Protein AF-A0A830BFK3-F1 (afdb_monomer)

Solvent-accessible surface area (backbone atoms only — not comparable to full-atom values): 5759 Å² total; per-residue (Å²): 110,69,68,57,52,54,56,43,48,75,70,70,52,51,70,72,56,49,49,52,49,38,29,72,76,66,67,43,86,48,63,45,79,77,63,78,40,53,69,71,56,56,35,45,74,70,70,69,52,68,94,62,60,63,71,58,54,52,51,50,52,50,51,52,51,50,50,61,49,42,73,75,43,79,81,55,59,65,64,52,51,56,50,49,47,66,69,50,53,69,67,65,76,78,114

InterPro domains:
  IPR000589 Small ribosomal subunit protein uS15 [PF00312] (42-91)
  IPR000589 Small ribosomal subunit protein uS15 [cd00353] (38-91)
  IPR009068 uS15/NS1, RNA-binding domain superfamily [SSF47060] (34-91)
  IPR012606 Small ribosomal subunit protein uS15, N-terminal [PF08069] (1-28)
  IPR023029 Small ribosomal subunit protein uS15, archaea/eukaryota [PTHR11885] (1-86)

Radius of gyration: 17.82 Å; Cα contacts (8 Å, |Δi|>4): 44; chains: 1; bounding box: 39×31×44 Å

Mean predicted aligned error: 10.1 Å

Sequence (95 aa):
VEENICKFEKKGLTPSQIGVILHDSHGIVQVTSVTSSKILRILKAHGLAPEIPEDLYHLIKKVVAIRKHLERNRKDKDSKFRLILCLFGRRFLCS

pLDDT: mean 72.88, std 10.09, range [39.56, 85.38]

Organism: NCBI:txid374723

Secondary structure (DSSP, 8-state):
-HHHHHHHHHTT--HHHHHHHHHHHH--S-HHHHHSS-HHHHHHHTT---SS-HHHHHHHHHHHHHHHHHHH-TT-HHHHHHHHHHHHHHHHTT-

Foldseek 3Di:
DLVVLVVVVVVVDDLVVVQVCCCVVVVDNDPCVVVVDRSQVSCVVVVNHDPDDPVVVVLVVVLVVLVVVCVVVVPPPVSVVVNCCSVCVVVVVPD

Nearest PDB structures (foldseek):
  9axv-assembly1_AQ  TM=9.034E-01  e=2.082E-08  Schizosaccharomyces pombe
  9axt-assembly1_AQ  TM=8.984E-01  e=6.546E-08  Schizosaccharomyces pombe
  8rxx-assembly1_ST  TM=9.013E-01  e=2.323E-07  Leishmania major strain Friedlin
  6zu5-assembly1_SN0  TM=8.813E-01  e=6.030E-06  Paranosema locustae
  8p5d-assembly1_SN0  TM=9.368E-01  e=1.681E-05  Spraguea lophii 42_110

Structure (mmCIF, N/CA/C/O backbone):
data_AF-A0A830BFK3-F1
#
_entry.id   AF-A0A830BFK3-F1
#
loop_
_atom_site.group_PDB
_atom_site.id
_atom_site.type_symbol
_atom_site.label_atom_id
_atom_site.label_alt_id
_atom_site.label_comp_id
_atom_site.label_asym_id
_atom_site.label_entity_id
_atom_site.label_seq_id
_atom_site.pdbx_PDB_ins_code
_atom_site.Cartn_x
_atom_site.Cartn_y
_atom_site.Cartn_z
_atom_site.occupancy
_atom_site.B_iso_or_equiv
_atom_site.auth_seq_id
_atom_site.auth_comp_id
_atom_site.auth_asym_id
_atom_site.auth_atom_id
_atom_site.pdbx_PDB_model_num
ATOM 1 N N . VAL A 1 1 ? -12.559 2.776 16.443 1.00 76.44 1 VAL A N 1
ATOM 2 C CA . VAL A 1 1 ? -11.310 2.545 15.668 1.00 76.44 1 VAL A CA 1
ATOM 3 C C . VAL A 1 1 ? -11.552 1.579 14.518 1.00 76.44 1 VAL A C 1
ATOM 5 O O . VAL A 1 1 ? -11.237 1.924 13.387 1.00 76.44 1 VAL A O 1
ATOM 8 N N . GLU A 1 2 ? -12.196 0.439 14.769 1.00 74.81 2 GLU A N 1
ATOM 9 C CA . GLU A 1 2 ? -12.560 -0.549 13.737 1.00 74.81 2 GLU A CA 1
ATOM 10 C C . GLU A 1 2 ? -13.399 0.040 12.591 1.00 74.81 2 GLU A C 1
ATOM 12 O O . GLU A 1 2 ? -13.113 -0.205 11.422 1.00 74.81 2 GLU A O 1
ATOM 17 N N . GLU A 1 3 ? -14.360 0.916 12.897 1.00 80.25 3 GLU A N 1
ATOM 18 C CA . GLU A 1 3 ? -15.184 1.568 11.870 1.00 80.25 3 GLU A CA 1
ATOM 19 C C . GLU A 1 3 ? -14.368 2.491 10.942 1.00 80.25 3 GLU A C 1
ATOM 21 O O . GLU A 1 3 ? -14.615 2.557 9.737 1.00 80.25 3 GLU A O 1
ATOM 26 N N . ASN A 1 4 ? -13.344 3.164 11.478 1.00 80.75 4 ASN A N 1
ATOM 27 C CA . ASN A 1 4 ? -12.442 3.999 10.684 1.00 80.75 4 ASN A CA 1
ATOM 28 C C . ASN A 1 4 ? -11.531 3.133 9.812 1.00 80.75 4 ASN A C 1
ATOM 30 O O . ASN A 1 4 ? -11.347 3.451 8.641 1.00 80.75 4 ASN A O 1
ATOM 34 N N . ILE A 1 5 ? -11.044 2.004 10.339 1.00 79.06 5 ILE A N 1
ATOM 35 C CA . ILE A 1 5 ? -10.287 1.013 9.558 1.00 79.06 5 ILE A CA 1
ATOM 36 C C . ILE A 1 5 ? -11.135 0.528 8.376 1.00 79.06 5 ILE A C 1
ATOM 38 O O . ILE A 1 5 ? -10.678 0.596 7.240 1.00 79.06 5 ILE A O 1
ATOM 42 N N . CYS A 1 6 ? -12.400 0.159 8.601 1.00 79.12 6 CYS A N 1
ATOM 43 C CA . CYS A 1 6 ? -13.306 -0.253 7.525 1.00 79.12 6 CYS A CA 1
ATOM 44 C C . CYS A 1 6 ? -13.529 0.858 6.476 1.00 79.12 6 CYS A C 1
ATOM 46 O O . CYS A 1 6 ? -13.552 0.586 5.275 1.00 79.12 6 CYS A O 1
ATOM 48 N N . LYS A 1 7 ? -13.649 2.125 6.898 1.00 84.88 7 LYS A N 1
ATOM 49 C CA . LYS A 1 7 ? -13.767 3.270 5.975 1.00 84.88 7 LYS A CA 1
ATOM 50 C C . LYS A 1 7 ? -12.506 3.480 5.136 1.00 84.88 7 LYS A C 1
ATOM 52 O O . LYS A 1 7 ? -12.626 3.797 3.955 1.00 84.88 7 LYS A O 1
ATOM 57 N N . PHE A 1 8 ? -11.317 3.337 5.717 1.00 83.06 8 PHE A N 1
ATOM 58 C CA . PHE A 1 8 ? -10.056 3.501 4.989 1.00 83.06 8 PHE A CA 1
ATOM 59 C C . PHE A 1 8 ? -9.764 2.326 4.048 1.00 83.06 8 PHE A C 1
ATOM 61 O O . PHE A 1 8 ? -9.300 2.548 2.932 1.00 83.06 8 PHE A O 1
ATOM 68 N N . GLU A 1 9 ? -10.137 1.111 4.441 1.00 78.88 9 GLU A N 1
ATOM 69 C CA . GLU A 1 9 ? -10.084 -0.077 3.581 1.00 78.88 9 GLU A CA 1
ATOM 70 C C . GLU A 1 9 ? -11.012 0.049 2.370 1.00 78.88 9 GLU A C 1
ATOM 72 O O . GLU A 1 9 ? -10.601 -0.188 1.238 1.00 78.88 9 GLU A O 1
ATOM 77 N N . LYS A 1 10 ? -12.243 0.547 2.560 1.00 80.38 10 LYS A N 1
ATOM 78 C CA . LYS A 1 10 ? -13.158 0.843 1.439 1.00 80.38 10 LYS A CA 1
ATOM 79 C C . LYS A 1 10 ? -12.619 1.904 0.476 1.00 80.38 10 LYS A C 1
ATOM 81 O O . LYS A 1 10 ? -13.040 1.945 -0.676 1.00 80.38 10 LYS A O 1
ATOM 86 N N . LYS A 1 11 ? -11.696 2.759 0.927 1.00 82.69 11 LYS A N 1
ATOM 87 C CA . LYS A 1 11 ? -10.978 3.717 0.070 1.00 82.69 11 LYS A CA 1
ATOM 88 C C . LYS A 1 11 ? -9.804 3.075 -0.683 1.00 82.69 11 LYS A C 1
ATOM 90 O O . LYS A 1 11 ? -9.164 3.761 -1.474 1.00 82.69 11 LYS A O 1
ATOM 95 N N . GLY A 1 12 ? -9.518 1.792 -0.453 1.00 79.06 12 GLY A N 1
ATOM 96 C CA . GLY A 1 12 ? -8.404 1.066 -1.062 1.00 79.06 12 GLY A CA 1
ATOM 97 C C . GLY A 1 12 ? -7.041 1.474 -0.506 1.00 79.06 12 GLY A C 1
ATOM 98 O O . GLY A 1 12 ? -6.033 1.3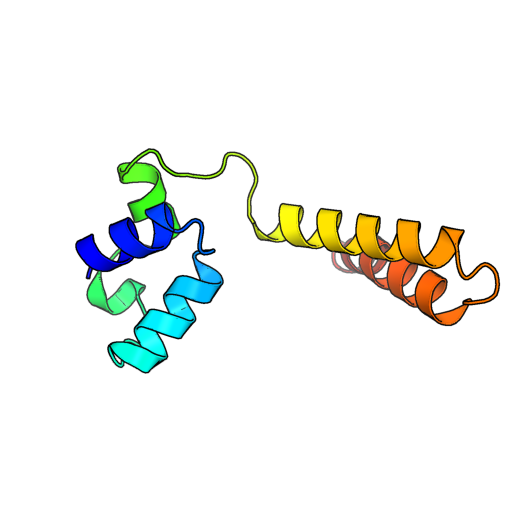52 -1.203 1.00 79.06 12 GLY A O 1
ATOM 99 N N . LEU A 1 13 ? -7.003 2.021 0.714 1.00 82.12 13 LEU A N 1
ATOM 100 C CA . LEU A 1 13 ? -5.744 2.346 1.372 1.00 82.12 13 LEU A CA 1
ATOM 101 C C . LEU A 1 13 ? -5.087 1.082 1.902 1.00 82.12 13 LEU A C 1
ATOM 103 O O . LEU A 1 13 ? -5.747 0.164 2.368 1.00 82.12 13 LEU A O 1
ATOM 107 N N . THR A 1 14 ? -3.763 1.072 1.859 1.00 80.31 14 THR A N 1
ATOM 108 C CA . THR A 1 14 ? -2.983 -0.033 2.404 1.00 80.31 14 THR A CA 1
ATOM 109 C C . THR A 1 14 ? -2.973 0.009 3.938 1.00 80.31 14 THR A C 1
ATOM 111 O O . THR A 1 14 ? -2.833 1.099 4.496 1.00 80.31 14 THR A O 1
ATOM 114 N N . PRO A 1 15 ? -3.033 -1.118 4.668 1.00 78.69 15 PRO A N 1
ATOM 115 C CA . PRO A 1 15 ? -2.886 -1.183 6.123 1.00 78.69 15 PRO A CA 1
ATOM 116 C C . PRO A 1 15 ? -1.655 -0.440 6.648 1.00 78.69 15 PRO A C 1
ATOM 118 O O . PRO A 1 15 ? -1.715 0.140 7.732 1.00 78.69 15 PRO A O 1
ATOM 121 N N . SER A 1 16 ? -0.562 -0.394 5.876 1.00 79.50 16 SER A N 1
ATOM 122 C CA . SER A 1 16 ? 0.612 0.427 6.209 1.00 79.50 16 SER A CA 1
ATOM 123 C C . SER A 1 16 ? 0.272 1.922 6.255 1.00 79.50 16 SER A C 1
ATOM 125 O O . SER A 1 16 ? 0.608 2.608 7.218 1.00 79.50 16 SER A O 1
ATOM 127 N N . GLN A 1 17 ? -0.445 2.431 5.249 1.00 82.12 17 GLN A N 1
ATOM 128 C CA . GLN A 1 17 ? -0.917 3.819 5.218 1.00 82.12 17 GLN A CA 1
ATOM 129 C C . GLN A 1 17 ? -1.998 4.089 6.266 1.00 82.12 17 GLN A C 1
ATOM 131 O O . GLN A 1 17 ? -1.996 5.155 6.876 1.00 82.12 17 GLN A O 1
ATOM 136 N N . ILE A 1 18 ? -2.893 3.131 6.514 1.00 82.88 18 ILE A N 1
ATOM 137 C CA . ILE A 1 18 ? -3.927 3.253 7.549 1.00 82.88 18 ILE A CA 1
ATOM 138 C C . ILE A 1 18 ? -3.281 3.403 8.924 1.00 82.88 18 ILE A C 1
ATOM 140 O O . ILE A 1 18 ? -3.717 4.242 9.705 1.00 82.88 18 ILE A O 1
ATOM 144 N N . GLY A 1 19 ? -2.209 2.655 9.202 1.00 80.38 19 GLY A N 1
ATOM 145 C CA . GLY A 1 19 ? -1.421 2.819 10.423 1.00 80.38 19 GLY A CA 1
ATOM 146 C C . GLY A 1 19 ? -0.860 4.236 10.581 1.00 80.38 19 GLY A C 1
ATOM 147 O O . GLY A 1 19 ? -0.995 4.822 11.651 1.00 80.38 19 GLY A O 1
ATOM 148 N N . VAL A 1 20 ? -0.309 4.817 9.510 1.00 84.19 20 VAL A N 1
ATOM 149 C CA . VAL A 1 20 ? 0.219 6.196 9.521 1.00 84.19 20 VAL A CA 1
ATOM 150 C C . VAL A 1 20 ? -0.893 7.228 9.733 1.00 84.19 20 VAL A C 1
ATOM 152 O O . VAL A 1 20 ? -0.724 8.150 10.523 1.00 84.19 20 VAL A O 1
ATOM 155 N N . ILE A 1 21 ? -2.048 7.058 9.087 1.00 85.19 21 ILE A N 1
ATOM 156 C CA . ILE A 1 21 ? -3.194 7.971 9.236 1.00 85.19 21 ILE A CA 1
ATOM 157 C C . ILE A 1 21 ? -3.810 7.858 10.635 1.00 85.1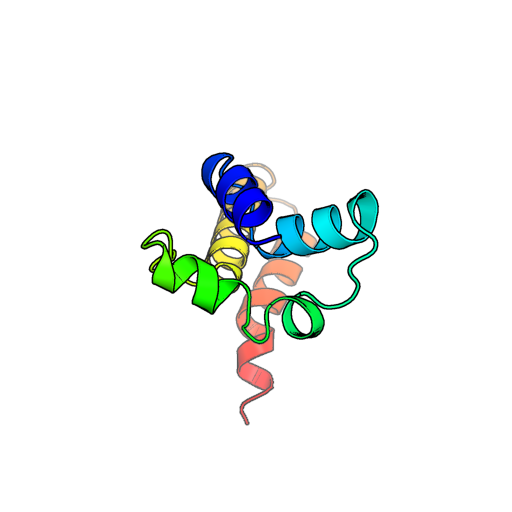9 21 ILE A C 1
ATOM 159 O O . ILE A 1 21 ? -4.214 8.856 11.224 1.00 85.19 21 ILE A O 1
ATOM 163 N N . LEU A 1 22 ? -3.883 6.653 11.202 1.00 82.62 22 LEU A N 1
ATOM 164 C CA . LEU A 1 22 ? -4.339 6.459 12.579 1.00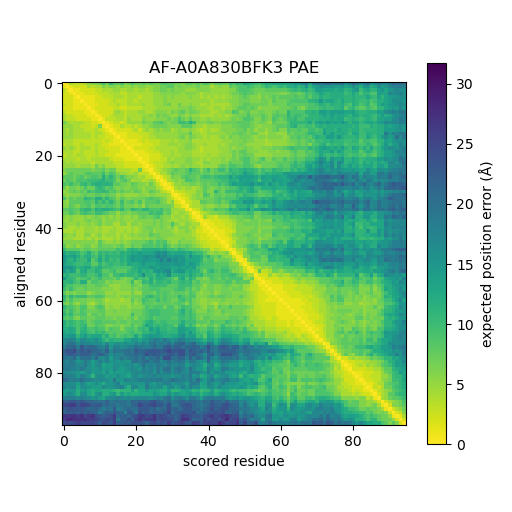 82.62 22 LEU A CA 1
ATOM 165 C C . LEU A 1 22 ? -3.357 7.062 13.588 1.00 82.62 22 LEU A C 1
ATOM 167 O O . LEU A 1 22 ? -3.792 7.611 14.598 1.00 82.62 22 LEU A O 1
ATOM 171 N N . HIS A 1 23 ? -2.057 7.007 13.310 1.00 81.94 23 HIS A N 1
ATOM 172 C CA . HIS A 1 23 ? -1.055 7.672 14.131 1.00 81.94 23 HIS A CA 1
ATOM 173 C C . HIS A 1 23 ? -1.203 9.198 14.080 1.00 81.94 23 HIS A C 1
ATOM 175 O O . HIS A 1 23 ? -1.308 9.828 15.125 1.00 81.94 23 HIS A O 1
ATOM 181 N N . ASP A 1 24 ? -1.271 9.776 12.881 1.00 85.00 24 ASP A N 1
ATOM 182 C CA . ASP A 1 24 ? -1.355 11.227 12.679 1.00 85.00 24 ASP A CA 1
ATOM 183 C C . ASP A 1 24 ? -2.699 11.815 13.141 1.00 85.00 24 ASP 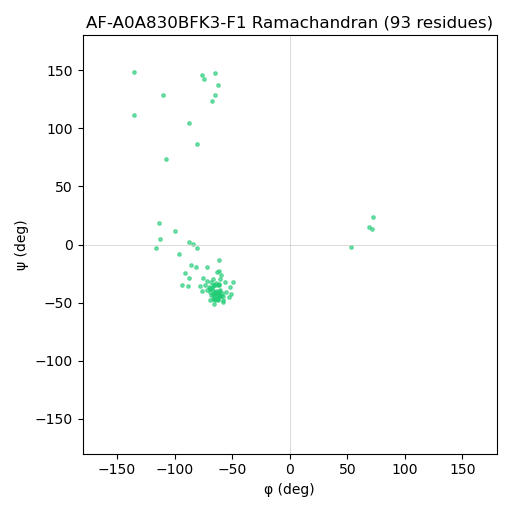A C 1
ATOM 185 O O . ASP A 1 24 ? -2.738 12.777 13.902 1.00 85.00 24 ASP A O 1
ATOM 189 N N . SER A 1 25 ? -3.817 11.198 12.752 1.00 81.50 25 SER A N 1
ATOM 190 C CA . SER A 1 25 ? -5.151 11.737 13.042 1.00 81.50 25 SER A CA 1
ATOM 191 C C . SER A 1 25 ? -5.720 11.307 14.396 1.00 81.50 25 SER A C 1
ATOM 193 O O . SER A 1 25 ? -6.552 12.021 14.946 1.00 81.50 25 SER A O 1
ATOM 195 N N . HIS A 1 26 ? -5.346 10.132 14.920 1.00 76.44 26 HIS A N 1
ATOM 196 C CA . HIS A 1 26 ? -5.904 9.601 16.177 1.00 76.44 26 HIS A CA 1
ATOM 197 C C . HIS A 1 26 ? -4.862 9.457 17.297 1.00 76.44 26 HIS A C 1
ATOM 199 O O . HIS A 1 26 ? -5.229 9.055 18.400 1.00 76.44 26 HIS A O 1
ATOM 205 N N . GLY A 1 27 ? -3.579 9.745 17.045 1.00 77.94 27 GLY A N 1
ATOM 206 C CA . GLY A 1 27 ? -2.509 9.607 18.042 1.00 77.94 27 GLY A CA 1
ATOM 207 C C . GLY A 1 27 ? -2.195 8.158 18.431 1.00 77.94 27 GLY A C 1
ATOM 208 O O . GLY A 1 27 ? -1.555 7.912 19.453 1.00 77.94 27 GLY A O 1
ATOM 209 N N . ILE A 1 28 ? -2.663 7.169 17.659 1.00 76.19 28 ILE A N 1
ATOM 210 C CA . ILE A 1 28 ? -2.503 5.751 17.998 1.00 76.19 28 ILE A CA 1
ATOM 211 C C . ILE A 1 28 ? -1.161 5.245 17.458 1.00 76.19 28 ILE A C 1
ATOM 213 O O . ILE A 1 28 ? -1.023 4.977 16.268 1.00 76.19 28 ILE A O 1
ATOM 217 N N . VAL A 1 29 ? -0.181 5.060 18.348 1.00 69.25 29 VAL A N 1
ATOM 218 C CA . VAL A 1 29 ? 1.159 4.534 18.006 1.00 69.25 29 VAL A CA 1
ATOM 219 C C . VAL A 1 29 ? 1.121 3.054 17.623 1.00 69.25 29 VAL A C 1
ATOM 221 O O . VAL A 1 29 ? 1.827 2.621 16.714 1.00 69.25 29 VAL A O 1
ATOM 224 N N . GLN A 1 30 ? 0.271 2.263 18.282 1.00 70.88 30 GLN A N 1
ATOM 225 C CA . GLN A 1 30 ? 0.161 0.829 18.029 1.00 70.88 30 GLN A CA 1
ATOM 226 C C . GLN A 1 30 ? -1.303 0.390 17.950 1.00 70.88 30 GLN A C 1
ATOM 228 O O . GLN A 1 30 ? -2.017 0.326 18.949 1.00 70.88 30 GLN A O 1
ATOM 233 N N . VAL A 1 31 ? -1.739 0.005 16.750 1.00 71.88 31 VAL A N 1
ATOM 234 C CA . VAL A 1 31 ? -3.085 -0.549 16.502 1.00 71.88 31 VAL A CA 1
ATOM 235 C C . VAL A 1 31 ? -3.354 -1.835 17.294 1.00 71.88 31 VAL A C 1
ATOM 237 O O . VAL A 1 31 ? -4.504 -2.114 17.637 1.00 71.88 31 VAL A O 1
ATOM 240 N N . THR A 1 32 ? -2.300 -2.584 17.638 1.00 70.56 32 THR A N 1
ATOM 241 C CA . THR A 1 32 ? -2.368 -3.783 18.488 1.00 70.56 32 THR A CA 1
ATOM 242 C C . THR A 1 32 ? -2.734 -3.472 19.931 1.00 70.56 32 THR A C 1
ATOM 244 O O . THR A 1 32 ? -3.402 -4.286 20.558 1.00 70.56 32 THR A O 1
ATOM 247 N N . SER A 1 33 ? -2.336 -2.310 20.450 1.00 67.44 33 SER A N 1
ATOM 248 C CA . SER A 1 33 ? -2.648 -1.912 21.826 1.00 67.44 33 SER A CA 1
ATOM 249 C C . SER A 1 33 ? -4.101 -1.477 21.976 1.00 67.44 33 SER A C 1
ATOM 251 O O . SER A 1 33 ? -4.680 -1.643 23.040 1.00 67.44 33 SER A O 1
ATOM 253 N N . VAL A 1 34 ? -4.703 -0.956 20.903 1.00 71.94 34 VAL A N 1
ATOM 254 C CA . VAL A 1 34 ? -6.076 -0.431 20.931 1.00 71.94 34 VAL A CA 1
ATOM 255 C C . VAL A 1 34 ? -7.108 -1.477 2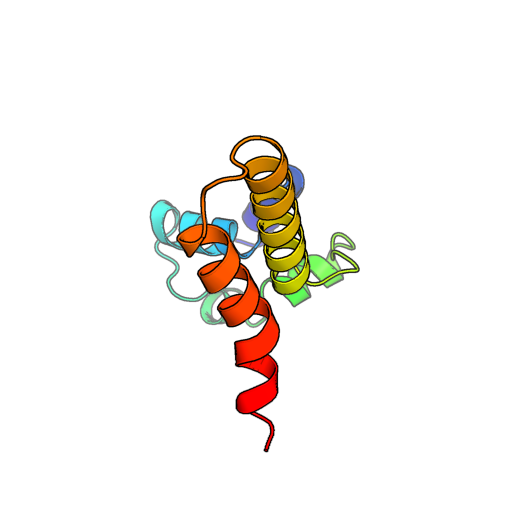0.516 1.00 71.94 34 VAL A C 1
ATOM 257 O O . VAL A 1 34 ? -8.208 -1.494 21.053 1.00 71.94 34 VAL A O 1
ATOM 260 N N . THR A 1 35 ? -6.762 -2.362 19.577 1.00 67.62 35 THR A N 1
ATOM 261 C CA . THR A 1 35 ? -7.720 -3.326 18.996 1.00 67.62 35 THR A CA 1
ATOM 262 C C . THR A 1 35 ? -7.408 -4.779 19.370 1.00 67.62 35 THR A C 1
ATOM 264 O O . THR A 1 35 ? -8.024 -5.696 18.833 1.00 67.62 35 THR A O 1
ATOM 267 N N . SER A 1 36 ? -6.402 -5.014 20.228 1.00 64.56 36 SER A N 1
ATOM 268 C CA . SER A 1 36 ? -5.892 -6.331 20.681 1.00 64.56 36 SER A CA 1
ATOM 269 C C . SER A 1 36 ? -5.498 -7.328 19.573 1.00 64.56 36 SER A C 1
ATOM 271 O O . SER A 1 36 ? -5.004 -8.420 19.843 1.00 64.56 36 SER A O 1
ATOM 273 N N . SER A 1 37 ? -5.678 -6.953 18.308 1.00 71.25 37 SER A N 1
ATOM 274 C CA . SER A 1 37 ? -5.481 -7.752 17.108 1.00 71.25 37 SER A CA 1
ATOM 275 C C . SER A 1 37 ? -4.725 -6.936 16.067 1.00 71.25 37 SER A C 1
ATOM 277 O O . SER A 1 37 ? -4.853 -5.715 15.979 1.00 71.25 37 SER A O 1
ATOM 279 N N . LYS A 1 38 ? -3.918 -7.617 15.247 1.00 75.62 38 LYS A N 1
ATOM 280 C CA . LYS A 1 38 ? -3.245 -6.978 14.108 1.00 75.62 38 LYS A CA 1
ATOM 281 C C . LYS A 1 38 ? -4.282 -6.514 13.084 1.00 75.62 38 LYS A C 1
ATOM 283 O O . LYS A 1 38 ? -5.266 -7.215 12.859 1.00 75.62 38 LYS A O 1
ATOM 288 N N . ILE A 1 39 ? -3.996 -5.410 12.394 1.00 76.50 39 ILE A N 1
ATOM 289 C CA . ILE A 1 39 ? -4.864 -4.846 11.346 1.00 76.50 39 ILE A CA 1
ATOM 290 C C . ILE A 1 39 ? -5.266 -5.901 10.304 1.00 76.50 39 ILE A C 1
ATOM 292 O O . ILE A 1 39 ? -6.445 -6.060 10.017 1.00 76.50 39 ILE A O 1
ATOM 296 N N . LEU A 1 40 ? -4.314 -6.742 9.878 1.00 74.50 40 LEU A N 1
ATOM 297 C CA . LEU A 1 40 ? -4.536 -7.861 8.953 1.00 74.50 40 LEU A CA 1
ATOM 298 C C . LEU A 1 40 ? -5.609 -8.855 9.430 1.00 74.50 40 LEU A C 1
ATOM 300 O O . LEU A 1 40 ? -6.303 -9.458 8.618 1.00 74.50 40 LEU A O 1
ATOM 304 N N . ARG A 1 41 ? -5.755 -9.046 10.746 1.00 76.88 41 ARG A N 1
ATOM 305 C CA . ARG A 1 41 ? -6.737 -9.969 11.331 1.00 76.88 41 ARG A CA 1
ATOM 306 C C . ARG A 1 41 ? -8.142 -9.365 11.329 1.00 76.88 41 ARG A C 1
ATOM 308 O O . ARG A 1 41 ? -9.094 -10.089 11.065 1.00 76.88 41 ARG A O 1
ATOM 315 N N . ILE A 1 42 ? -8.249 -8.053 11.545 1.00 78.50 42 ILE A N 1
ATOM 316 C CA . ILE A 1 42 ? -9.504 -7.288 11.454 1.00 78.50 42 ILE A CA 1
ATOM 317 C C . ILE A 1 42 ? -9.981 -7.263 9.995 1.00 78.50 42 ILE A C 1
ATOM 319 O O . ILE A 1 42 ? -11.115 -7.621 9.698 1.00 78.50 42 ILE A O 1
ATOM 323 N N . LEU A 1 43 ? -9.073 -6.963 9.065 1.00 75.88 43 LEU A N 1
ATOM 324 C CA . LEU A 1 43 ? -9.280 -7.060 7.615 1.00 75.88 43 LEU A CA 1
ATOM 325 C C . LEU A 1 43 ? -9.794 -8.436 7.171 1.00 75.88 43 LEU A C 1
ATOM 327 O O . LEU A 1 43 ? -10.741 -8.534 6.391 1.00 75.88 43 LEU A O 1
ATOM 331 N N . LYS A 1 44 ? -9.187 -9.505 7.701 1.00 78.00 44 LYS A N 1
ATOM 332 C CA . LYS A 1 44 ? -9.593 -10.886 7.418 1.00 78.00 44 LYS A CA 1
ATOM 333 C C . LYS A 1 44 ? -10.968 -11.219 7.992 1.00 78.00 44 LYS A C 1
ATOM 335 O O . LYS A 1 44 ? -11.736 -11.898 7.321 1.00 78.00 44 LYS A O 1
ATOM 340 N N . ALA A 1 45 ? -11.293 -10.718 9.183 1.00 76.88 45 ALA A N 1
ATOM 341 C CA . ALA A 1 45 ? -12.621 -10.870 9.777 1.00 76.88 45 ALA A CA 1
ATOM 342 C C . ALA A 1 45 ? -13.711 -10.157 8.956 1.00 76.88 45 ALA A C 1
ATOM 344 O O . ALA A 1 45 ? -14.825 -10.657 8.854 1.00 76.88 45 ALA A O 1
ATOM 345 N N . HIS A 1 46 ? -13.372 -9.037 8.313 1.00 73.25 46 HIS A N 1
ATOM 346 C CA . HIS A 1 46 ? -14.271 -8.301 7.422 1.00 73.25 46 HIS A CA 1
ATOM 347 C C . HIS A 1 46 ? -14.316 -8.833 5.976 1.00 73.25 46 HIS A C 1
ATOM 349 O O . HIS A 1 46 ? -15.037 -8.270 5.156 1.00 73.25 46 HIS A O 1
ATOM 355 N N . GLY A 1 47 ? -13.568 -9.893 5.641 1.00 70.62 47 GLY A N 1
ATOM 356 C CA . GLY A 1 47 ? -13.568 -10.490 4.296 1.00 70.62 47 GLY A CA 1
ATOM 357 C C . GLY A 1 47 ? -12.883 -9.644 3.215 1.00 70.62 47 GLY A C 1
ATOM 358 O O . GLY A 1 47 ? -13.028 -9.932 2.034 1.00 70.62 47 GLY A O 1
ATOM 359 N N . LEU A 1 48 ? -12.126 -8.617 3.610 1.00 67.44 48 LEU A N 1
ATOM 360 C CA . LEU A 1 48 ? -11.403 -7.702 2.714 1.00 67.44 48 LEU A CA 1
ATOM 361 C C . LEU A 1 48 ? -9.915 -8.064 2.597 1.00 67.44 48 LEU A C 1
ATOM 363 O O . LEU A 1 48 ? -9.112 -7.271 2.116 1.00 67.44 48 LEU A O 1
ATOM 367 N N . ALA A 1 49 ? -9.518 -9.241 3.086 1.00 60.66 49 ALA A N 1
ATOM 368 C CA . ALA A 1 49 ? -8.118 -9.629 3.101 1.00 60.66 49 ALA A CA 1
ATOM 369 C C . ALA A 1 49 ? -7.598 -9.842 1.670 1.00 60.66 49 ALA A C 1
ATOM 371 O O . ALA A 1 49 ? -8.132 -10.697 0.960 1.00 60.66 49 ALA A O 1
ATOM 372 N N . PRO A 1 50 ? -6.530 -9.134 1.260 1.00 63.59 50 PRO A N 1
ATOM 373 C CA . PRO A 1 50 ? -5.864 -9.431 0.008 1.00 63.59 50 PRO A CA 1
ATOM 374 C C . PRO A 1 50 ? -5.226 -10.824 0.091 1.00 63.59 50 PRO A C 1
ATOM 376 O O . PRO A 1 50 ? -4.495 -11.153 1.026 1.00 63.59 50 PRO A O 1
ATOM 379 N N . GLU A 1 51 ? -5.519 -11.650 -0.907 1.00 62.91 51 GLU A N 1
ATOM 380 C CA . GLU A 1 51 ? -4.987 -13.006 -1.098 1.00 62.91 51 GLU A CA 1
ATOM 381 C C . GLU A 1 51 ? -3.464 -13.032 -1.304 1.00 62.91 51 GLU A C 1
ATOM 383 O O . GLU A 1 51 ? -2.800 -14.020 -0.988 1.00 62.91 51 GLU A O 1
ATOM 388 N N . ILE A 1 52 ? -2.894 -11.913 -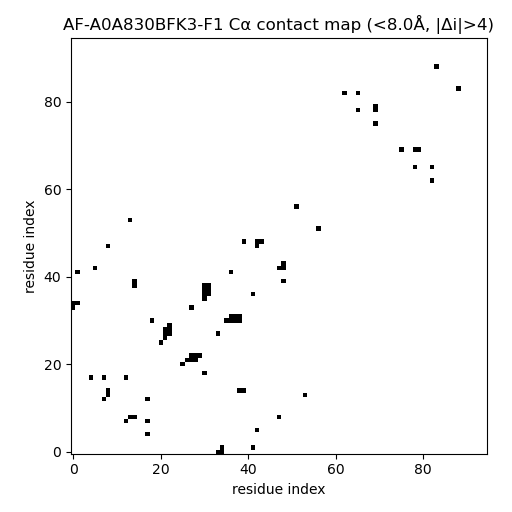1.757 1.00 66.81 52 ILE A N 1
ATOM 389 C CA . ILE A 1 52 ? -1.453 -11.706 -1.870 1.00 66.81 52 ILE A CA 1
ATOM 390 C C . ILE A 1 52 ? -1.018 -10.677 -0.819 1.00 66.81 52 ILE A C 1
ATOM 392 O O . ILE A 1 52 ? -1.582 -9.582 -0.773 1.00 66.81 52 ILE A O 1
ATOM 396 N N . PRO A 1 53 ? 0.005 -10.973 0.006 1.00 69.06 53 PRO A N 1
ATOM 397 C CA . PRO A 1 53 ? 0.506 -10.018 0.980 1.00 69.06 53 PRO A CA 1
ATOM 398 C C . PRO A 1 53 ? 1.068 -8.779 0.279 1.00 69.06 53 PRO A C 1
ATOM 400 O O . PRO A 1 53 ? 1.820 -8.864 -0.696 1.00 69.06 53 PRO A O 1
ATOM 403 N N . GLU A 1 54 ? 0.745 -7.615 0.826 1.00 70.94 54 GLU A N 1
ATOM 404 C CA . GLU A 1 54 ? 1.135 -6.308 0.295 1.00 70.94 54 GLU A CA 1
ATOM 405 C C . GLU A 1 54 ? 2.624 -6.140 0.018 1.00 70.94 54 GLU A C 1
ATOM 407 O O . GLU A 1 54 ?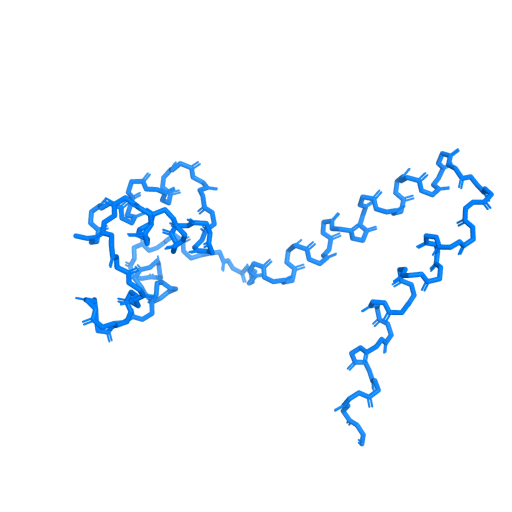 2.983 -5.468 -0.947 1.00 70.94 54 GLU A O 1
ATOM 412 N N . ASP A 1 55 ? 3.487 -6.723 0.853 1.00 75.50 55 ASP A N 1
ATOM 413 C CA . ASP A 1 55 ? 4.941 -6.617 0.697 1.00 75.50 55 ASP A CA 1
ATOM 414 C C . ASP A 1 55 ? 5.386 -7.188 -0.657 1.00 75.50 55 ASP A C 1
ATOM 416 O O . ASP A 1 55 ? 6.132 -6.548 -1.400 1.00 75.50 55 ASP A O 1
ATOM 420 N N . LEU A 1 56 ? 4.844 -8.352 -1.037 1.00 73.94 56 LEU A N 1
ATOM 421 C CA . LEU A 1 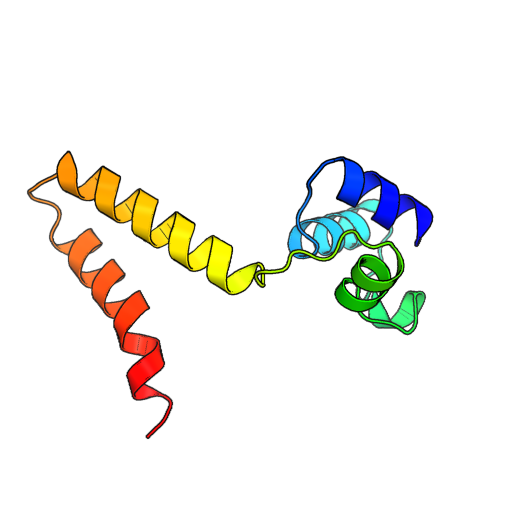56 ? 5.119 -8.959 -2.339 1.00 73.94 56 LEU A CA 1
ATOM 422 C C . LEU A 1 56 ? 4.552 -8.114 -3.477 1.00 73.94 56 LEU A C 1
ATOM 424 O O . LEU A 1 56 ? 5.238 -7.899 -4.477 1.00 73.94 56 LEU A O 1
ATOM 428 N N . TYR A 1 57 ? 3.322 -7.618 -3.328 1.00 79.62 57 TYR A N 1
ATOM 429 C CA . TYR A 1 57 ? 2.686 -6.798 -4.357 1.00 79.62 57 TYR A CA 1
ATOM 430 C C . TYR A 1 57 ? 3.488 -5.519 -4.643 1.00 79.62 57 TYR A C 1
ATOM 432 O O . TYR A 1 57 ? 3.739 -5.185 -5.805 1.00 79.62 57 TYR A O 1
ATOM 440 N N . HIS A 1 58 ? 3.970 -4.838 -3.600 1.00 81.44 58 HIS A N 1
ATOM 441 C CA . HIS A 1 58 ? 4.822 -3.657 -3.747 1.00 81.44 58 HIS A CA 1
ATOM 442 C C . HIS A 1 58 ? 6.161 -3.988 -4.405 1.00 81.44 58 HIS A C 1
ATOM 444 O O . HIS A 1 58 ? 6.621 -3.226 -5.261 1.00 81.44 58 HIS A O 1
ATOM 450 N N . LEU A 1 59 ? 6.770 -5.125 -4.056 1.00 79.94 59 LEU A N 1
ATOM 451 C CA . LEU A 1 59 ? 8.028 -5.562 -4.656 1.00 79.94 59 LEU A CA 1
ATOM 452 C C . LEU A 1 59 ? 7.859 -5.830 -6.158 1.00 79.94 59 LEU A C 1
ATOM 454 O O . LEU A 1 59 ? 8.627 -5.308 -6.967 1.00 79.94 59 LEU A O 1
ATOM 458 N N . ILE A 1 60 ? 6.803 -6.551 -6.546 1.00 84.31 60 ILE A N 1
ATOM 459 C CA . ILE A 1 60 ? 6.481 -6.843 -7.951 1.00 84.31 60 ILE A CA 1
ATOM 460 C C . ILE A 1 60 ? 6.200 -5.545 -8.713 1.00 84.31 60 ILE A C 1
ATOM 462 O O . ILE A 1 60 ? 6.787 -5.311 -9.771 1.00 84.31 60 ILE A O 1
ATOM 466 N N . LYS A 1 61 ? 5.364 -4.657 -8.162 1.00 83.88 61 LYS A N 1
ATOM 467 C CA . LYS A 1 61 ? 5.028 -3.370 -8.788 1.00 83.88 61 LYS A CA 1
ATOM 468 C C . LYS A 1 61 ? 6.272 -2.507 -9.013 1.00 83.88 61 LYS A C 1
ATOM 470 O O . LYS A 1 61 ? 6.425 -1.919 -10.085 1.00 83.88 61 LYS A O 1
ATOM 475 N N . LYS A 1 62 ? 7.186 -2.468 -8.039 1.00 82.19 62 LYS A N 1
ATOM 476 C CA . LYS A 1 62 ? 8.462 -1.744 -8.140 1.00 82.19 62 LYS A CA 1
ATOM 477 C C . LYS A 1 62 ? 9.358 -2.339 -9.224 1.00 82.19 62 LYS A C 1
ATOM 479 O O . LYS A 1 62 ? 9.884 -1.600 -10.053 1.00 82.19 62 LYS A O 1
ATOM 484 N N . VAL A 1 63 ? 9.481 -3.665 -9.261 1.00 81.12 63 VAL A N 1
ATOM 485 C CA . VAL A 1 63 ? 10.258 -4.382 -10.282 1.00 81.12 63 VAL A CA 1
ATOM 486 C C . VAL A 1 63 ? 9.697 -4.115 -11.681 1.00 81.12 63 VAL A C 1
ATOM 488 O O . VAL A 1 63 ? 10.462 -3.799 -12.590 1.00 81.12 63 VAL A O 1
ATOM 491 N N . VAL A 1 64 ? 8.374 -4.161 -11.862 1.00 85.38 64 VAL A N 1
ATOM 492 C CA . VAL A 1 64 ? 7.716 -3.872 -13.149 1.00 85.38 64 VAL A CA 1
ATOM 493 C C . VAL A 1 64 ? 7.924 -2.416 -13.575 1.00 85.38 64 VAL A C 1
ATOM 495 O O . VAL A 1 64 ? 8.240 -2.160 -14.737 1.00 85.38 64 VAL A O 1
ATOM 498 N N . ALA A 1 65 ? 7.812 -1.461 -12.648 1.00 84.00 65 ALA A N 1
ATOM 499 C CA . ALA A 1 65 ? 8.062 -0.050 -12.934 1.00 84.00 65 ALA A CA 1
ATOM 500 C C . ALA A 1 65 ? 9.510 0.198 -13.387 1.00 84.00 65 ALA A C 1
ATOM 502 O O . ALA A 1 65 ? 9.733 0.887 -14.384 1.00 84.00 65 ALA A O 1
ATOM 503 N N . ILE A 1 66 ? 10.486 -0.413 -12.707 1.00 78.62 66 ILE A N 1
ATOM 504 C CA . ILE A 1 66 ? 11.903 -0.313 -13.076 1.00 78.62 66 ILE A CA 1
ATOM 505 C C . ILE A 1 66 ? 12.151 -0.979 -14.435 1.00 78.62 66 ILE A C 1
ATOM 507 O O . ILE A 1 66 ? 12.841 -0.399 -15.270 1.00 78.62 66 ILE A O 1
ATOM 511 N N . ARG A 1 67 ? 11.551 -2.146 -14.711 1.00 79.38 67 ARG A N 1
ATOM 512 C CA . ARG A 1 67 ? 11.651 -2.796 -16.031 1.00 79.38 67 ARG A CA 1
ATOM 513 C C . ARG A 1 67 ? 11.144 -1.885 -17.150 1.00 79.38 67 ARG A C 1
ATOM 515 O O . ARG A 1 67 ? 11.886 -1.644 -18.096 1.00 79.38 67 ARG A O 1
ATOM 522 N N . LYS A 1 68 ? 9.951 -1.303 -16.994 1.00 84.00 68 LYS A N 1
ATOM 523 C CA . LYS A 1 68 ? 9.365 -0.375 -17.976 1.00 84.00 68 LYS A CA 1
ATOM 524 C C . LYS A 1 68 ? 10.208 0.891 -18.164 1.00 84.00 68 LYS A C 1
ATOM 526 O O . LYS A 1 68 ? 10.290 1.435 -19.264 1.00 84.00 68 LYS A O 1
ATOM 531 N N . HIS A 1 69 ? 10.836 1.372 -17.093 1.00 81.25 69 HIS A N 1
ATOM 532 C CA . HIS A 1 69 ? 11.751 2.508 -17.155 1.00 81.25 69 HIS A CA 1
ATOM 533 C C . HIS A 1 69 ? 13.040 2.167 -17.924 1.00 81.25 69 HIS A C 1
ATOM 535 O O . HIS A 1 69 ? 13.465 2.941 -18.781 1.00 81.25 69 HIS A O 1
ATOM 541 N N . LEU A 1 70 ? 13.623 0.989 -17.678 1.00 71.12 70 LEU A N 1
ATOM 542 C CA . LEU A 1 70 ? 14.826 0.495 -18.360 1.00 71.12 70 LEU A CA 1
ATOM 543 C C . LEU A 1 70 ? 14.603 0.210 -19.853 1.00 71.12 70 LEU A C 1
ATOM 545 O O . LEU A 1 70 ? 15.531 0.365 -20.645 1.00 71.12 70 LEU A O 1
ATOM 549 N N . GLU A 1 71 ? 13.386 -0.167 -20.258 1.00 73.38 71 GLU A N 1
ATOM 550 C CA . GLU A 1 71 ? 13.029 -0.320 -21.677 1.00 73.38 71 GLU A CA 1
ATOM 551 C C . GLU A 1 71 ? 13.161 0.998 -22.455 1.00 73.38 71 GLU A C 1
ATOM 553 O O . GLU A 1 71 ? 13.559 0.989 -23.619 1.00 73.38 71 GLU A O 1
ATOM 558 N N . ARG A 1 72 ? 12.882 2.136 -21.806 1.00 74.62 72 ARG A N 1
ATOM 559 C CA . ARG A 1 72 ? 13.010 3.477 -22.402 1.00 74.62 72 ARG A CA 1
ATOM 560 C C . ARG A 1 72 ? 14.412 4.066 -22.227 1.00 74.62 72 ARG A C 1
ATOM 562 O O . ARG A 1 72 ? 14.915 4.719 -23.134 1.00 74.62 72 ARG A O 1
ATOM 569 N N . ASN A 1 73 ? 15.062 3.800 -21.094 1.00 70.56 73 ASN A N 1
ATOM 570 C CA . ASN A 1 73 ? 16.403 4.289 -20.765 1.00 70.56 73 ASN A CA 1
ATOM 571 C C . ASN A 1 73 ? 17.443 3.159 -20.831 1.00 70.56 73 ASN A C 1
ATOM 573 O O . ASN A 1 73 ? 17.969 2.697 -19.819 1.00 70.56 73 ASN A O 1
ATOM 577 N N . ARG A 1 74 ? 17.787 2.731 -22.054 1.00 62.78 74 ARG A N 1
ATOM 578 C CA . ARG A 1 74 ? 18.701 1.597 -22.321 1.00 62.78 74 ARG A CA 1
ATOM 579 C C . ARG A 1 74 ? 20.138 1.756 -21.785 1.00 62.78 74 ARG A C 1
ATOM 581 O O . ARG A 1 74 ? 20.884 0.779 -21.785 1.00 62.78 74 ARG A O 1
ATOM 588 N N . LYS A 1 75 ? 20.551 2.961 -21.368 1.00 65.50 75 LYS A N 1
ATOM 589 C CA . LYS A 1 75 ? 21.911 3.267 -20.873 1.00 65.50 75 LYS A CA 1
ATOM 590 C C . LYS A 1 75 ? 22.049 3.236 -19.346 1.00 65.50 75 LYS A C 1
ATOM 592 O O . LYS A 1 75 ? 23.175 3.301 -18.856 1.00 65.50 75 LYS A O 1
ATOM 597 N N . ASP A 1 76 ? 20.952 3.106 -18.602 1.00 66.31 76 ASP A N 1
ATOM 598 C CA . ASP A 1 76 ? 20.975 3.232 -17.144 1.00 66.31 76 ASP A CA 1
ATOM 599 C C . ASP A 1 76 ? 21.453 1.932 -16.470 1.00 66.31 76 ASP A C 1
ATOM 601 O O . ASP A 1 76 ? 20.681 1.024 -16.145 1.00 66.31 76 ASP A O 1
ATOM 605 N N . LYS A 1 77 ? 22.778 1.797 -16.322 1.00 65.38 77 LYS A N 1
ATOM 606 C CA . LYS A 1 77 ? 23.405 0.633 -15.673 1.00 65.38 77 LYS A CA 1
ATOM 607 C C . LYS A 1 77 ? 23.178 0.617 -14.154 1.00 65.38 77 LYS A C 1
ATOM 609 O O . LYS A 1 77 ? 23.055 -0.475 -13.600 1.00 65.38 77 LYS A O 1
ATOM 614 N N . ASP A 1 78 ? 23.068 1.782 -13.506 1.00 66.69 78 ASP A N 1
ATOM 615 C CA . ASP A 1 78 ? 22.858 1.901 -12.050 1.00 66.69 78 ASP A CA 1
ATOM 616 C C . ASP A 1 78 ? 21.499 1.324 -11.632 1.00 66.69 78 ASP A C 1
ATOM 618 O O . ASP A 1 78 ? 21.417 0.452 -10.763 1.00 66.69 78 ASP A O 1
ATOM 622 N N . SER A 1 79 ? 20.435 1.702 -12.350 1.00 67.06 79 SER A N 1
ATOM 623 C CA . SER A 1 79 ? 19.079 1.200 -12.102 1.00 67.06 79 SER A CA 1
ATOM 624 C C . SER A 1 79 ? 18.959 -0.319 -12.293 1.00 67.06 79 SER A C 1
ATOM 626 O O . SER A 1 79 ? 18.240 -0.989 -11.546 1.00 67.06 79 SER A O 1
ATOM 628 N N . LYS A 1 80 ? 19.700 -0.898 -13.250 1.00 67.19 80 LYS A N 1
ATOM 629 C CA . LYS A 1 80 ? 19.765 -2.355 -13.457 1.00 67.19 80 LYS A CA 1
ATOM 630 C C . LYS A 1 80 ? 20.499 -3.060 -12.310 1.00 67.19 80 LYS A C 1
ATOM 632 O O . LYS A 1 80 ? 20.040 -4.108 -11.856 1.00 67.19 80 LYS A O 1
ATOM 637 N N . PHE A 1 81 ? 21.595 -2.480 -11.818 1.00 66.12 81 PHE A N 1
ATOM 638 C CA . PHE A 1 81 ? 22.371 -3.025 -10.699 1.00 66.12 81 PHE A CA 1
ATOM 639 C C . PHE A 1 81 ? 21.568 -3.007 -9.394 1.00 66.12 81 PHE A C 1
ATOM 641 O O . PHE A 1 81 ? 21.504 -4.007 -8.679 1.00 66.12 81 PHE A O 1
ATOM 648 N N . ARG A 1 82 ? 20.864 -1.902 -9.129 1.00 67.62 82 ARG A N 1
ATOM 649 C CA . ARG A 1 82 ? 20.001 -1.742 -7.951 1.00 67.62 82 ARG A CA 1
ATOM 650 C C . ARG A 1 82 ? 18.801 -2.696 -7.968 1.00 67.62 82 ARG A C 1
ATOM 652 O O . ARG A 1 82 ? 18.409 -3.208 -6.920 1.00 67.62 82 ARG A O 1
ATOM 659 N N . LEU A 1 83 ? 18.250 -2.984 -9.152 1.00 68.75 83 LEU A N 1
ATOM 660 C CA . LEU A 1 83 ? 17.196 -3.988 -9.328 1.00 68.75 83 LEU A CA 1
ATOM 661 C C . LEU A 1 83 ? 17.702 -5.405 -9.021 1.00 68.75 83 LEU A C 1
ATOM 663 O O . LEU A 1 83 ? 17.047 -6.146 -8.290 1.00 68.75 83 LEU A O 1
ATOM 667 N N . ILE A 1 84 ? 18.871 -5.766 -9.555 1.00 71.38 84 ILE A N 1
ATOM 668 C CA . ILE A 1 84 ? 19.510 -7.068 -9.319 1.00 71.38 84 ILE A CA 1
ATOM 669 C C . ILE A 1 84 ? 19.823 -7.241 -7.832 1.00 71.38 84 ILE A C 1
ATOM 671 O O . ILE A 1 84 ? 19.499 -8.282 -7.272 1.00 71.38 84 ILE A O 1
ATOM 675 N N . LEU A 1 85 ? 20.349 -6.213 -7.166 1.00 69.38 85 LEU A N 1
ATOM 676 C CA . LEU A 1 85 ? 20.623 -6.249 -5.729 1.00 69.38 85 LEU A CA 1
ATOM 677 C C . LEU A 1 85 ? 19.348 -6.459 -4.894 1.00 69.38 85 LEU A C 1
ATOM 679 O O . LEU A 1 85 ? 19.361 -7.230 -3.941 1.00 69.38 85 LEU A O 1
ATOM 683 N N . CYS A 1 86 ? 18.231 -5.829 -5.266 1.00 66.62 86 CYS A N 1
ATOM 684 C CA . CYS A 1 86 ? 16.953 -6.005 -4.569 1.00 66.62 86 CYS A CA 1
ATOM 685 C C . CYS A 1 86 ? 16.375 -7.422 -4.748 1.00 66.62 86 CYS A C 1
ATOM 687 O O . CYS A 1 86 ? 15.832 -7.988 -3.800 1.00 66.62 86 CYS A O 1
ATOM 689 N N . LEU A 1 87 ? 16.525 -8.009 -5.940 1.00 66.38 87 LEU A N 1
ATOM 690 C CA . LEU A 1 87 ? 16.053 -9.364 -6.242 1.00 66.38 87 LEU A CA 1
ATOM 691 C C . LEU A 1 87 ? 16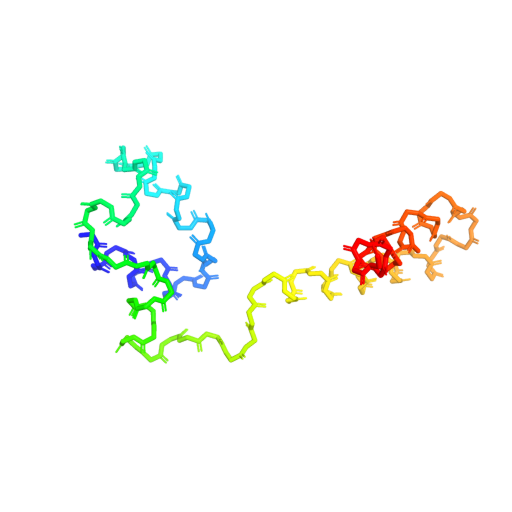.957 -10.456 -5.644 1.00 66.38 87 LEU A C 1
ATOM 693 O O . LEU A 1 87 ? 16.452 -11.455 -5.137 1.00 66.38 87 LEU A O 1
ATOM 697 N N . PHE A 1 88 ? 18.280 -10.275 -5.683 1.00 60.12 88 PHE A N 1
ATOM 698 C CA . PHE A 1 88 ? 19.254 -11.271 -5.218 1.00 60.12 88 PHE A CA 1
ATOM 699 C C . PHE A 1 88 ? 19.641 -11.121 -3.743 1.00 60.12 88 PHE A C 1
ATOM 701 O O . PHE A 1 88 ? 20.002 -12.115 -3.117 1.00 60.12 88 PHE A O 1
ATOM 708 N N . GLY A 1 89 ? 19.522 -9.928 -3.153 1.00 57.19 89 GLY A N 1
ATOM 709 C CA . GLY A 1 89 ? 19.921 -9.668 -1.765 1.00 57.19 89 GLY A CA 1
ATOM 710 C C . GLY A 1 89 ? 19.164 -10.511 -0.734 1.00 57.19 89 GLY A C 1
ATOM 711 O O . GLY A 1 89 ? 19.740 -10.905 0.275 1.00 57.19 89 GLY A O 1
ATOM 712 N N . ARG A 1 90 ? 17.906 -10.892 -1.011 1.00 50.81 90 ARG A N 1
ATOM 713 C CA . ARG A 1 90 ? 17.146 -11.809 -0.137 1.00 50.81 90 ARG A CA 1
ATOM 714 C C . ARG A 1 90 ? 17.642 -13.262 -0.188 1.00 50.81 90 ARG A C 1
ATOM 716 O O . ARG A 1 90 ? 17.369 -14.005 0.746 1.00 50.81 90 ARG A O 1
ATOM 723 N N . ARG A 1 91 ? 18.378 -13.679 -1.228 1.00 45.88 91 ARG A N 1
ATOM 724 C CA . ARG A 1 91 ? 18.903 -15.054 -1.345 1.00 45.88 91 ARG A CA 1
ATOM 725 C C . ARG A 1 91 ? 20.184 -15.277 -0.536 1.00 45.88 91 ARG A C 1
ATOM 727 O O . ARG A 1 91 ? 20.492 -16.417 -0.222 1.00 45.88 91 ARG A O 1
ATOM 734 N N . PHE A 1 92 ? 20.895 -14.208 -0.171 1.00 40.50 92 PHE A N 1
ATOM 735 C CA . PHE A 1 92 ? 22.147 -14.295 0.588 1.00 40.50 92 PHE A CA 1
ATOM 736 C C . PHE A 1 92 ? 21.947 -14.361 2.111 1.00 40.50 92 PHE A C 1
ATOM 738 O O . PHE A 1 92 ? 22.848 -14.788 2.815 1.00 40.50 92 PHE A O 1
ATOM 745 N N . LEU A 1 93 ? 20.772 -13.978 2.627 1.00 45.53 93 LEU A N 1
ATOM 746 C CA . LEU A 1 93 ? 20.495 -13.974 4.072 1.00 45.53 93 LEU A CA 1
ATOM 747 C C . LEU A 1 93 ? 19.963 -15.318 4.610 1.00 45.53 93 LEU A C 1
ATOM 749 O O . LEU A 1 93 ? 19.601 -15.406 5.777 1.00 45.53 93 LEU A O 1
ATOM 753 N N . CYS A 1 94 ? 19.848 -16.339 3.757 1.00 39.56 94 CYS A N 1
ATOM 754 C CA . CYS A 1 94 ? 19.271 -17.640 4.106 1.00 39.56 94 CYS A CA 1
ATOM 755 C C . CYS A 1 94 ? 20.302 -18.786 4.074 1.00 39.56 94 CYS A C 1
ATOM 757 O O . CYS A 1 94 ? 19.900 -19.944 3.968 1.00 39.56 94 CYS A O 1
ATOM 759 N N . SER A 1 95 ? 21.604 -18.476 4.131 1.00 43.22 95 SER A N 1
ATOM 760 C CA . SER A 1 95 ? 22.689 -19.463 4.219 1.00 43.22 95 SER A CA 1
ATOM 761 C C . SER A 1 95 ? 23.552 -19.255 5.452 1.00 43.22 95 SER A C 1
ATOM 763 O O . SER A 1 95 ? 23.563 -18.120 5.977 1.00 43.22 95 SER A O 1
#